Protein AF-X1Q656-F1 (afdb_monomer)

Structure (mmCIF, N/CA/C/O backbone):
data_AF-X1Q656-F1
#
_entry.id   AF-X1Q656-F1
#
loop_
_atom_site.group_PDB
_atom_site.id
_atom_site.type_symbol
_atom_site.label_atom_id
_atom_site.label_alt_id
_atom_site.label_comp_id
_atom_site.label_asym_id
_atom_site.label_entity_id
_atom_site.label_seq_id
_atom_site.pdbx_PDB_ins_code
_atom_site.Cartn_x
_atom_site.Cartn_y
_atom_site.Cartn_z
_atom_site.occupancy
_atom_site.B_iso_or_equiv
_atom_site.auth_seq_id
_atom_site.auth_comp_id
_atom_site.auth_asym_id
_atom_site.auth_atom_id
_atom_site.pdbx_PDB_model_num
ATOM 1 N N . MET A 1 1 ? -4.844 18.643 17.397 1.00 71.00 1 MET A N 1
ATOM 2 C CA . MET A 1 1 ? -3.777 17.632 17.189 1.00 71.00 1 MET A CA 1
ATOM 3 C C . MET A 1 1 ? -4.157 16.235 17.675 1.00 71.00 1 MET A C 1
ATOM 5 O O . MET A 1 1 ? -4.102 15.314 16.872 1.00 71.00 1 MET A O 1
ATOM 9 N N . ARG A 1 2 ? -4.582 16.051 18.936 1.00 88.75 2 ARG A N 1
ATOM 10 C CA . ARG A 1 2 ? -4.907 14.719 19.493 1.00 88.75 2 ARG A CA 1
ATOM 11 C C . ARG A 1 2 ? -5.975 13.947 18.698 1.00 88.75 2 ARG A C 1
ATOM 13 O O . ARG A 1 2 ? -5.783 12.768 18.423 1.00 88.75 2 ARG A O 1
ATOM 20 N N . GLU A 1 3 ? -7.037 14.629 18.269 1.00 89.19 3 GLU A N 1
ATOM 21 C CA . GLU A 1 3 ? -8.108 14.026 17.456 1.00 89.19 3 GLU A CA 1
ATOM 22 C C . GLU A 1 3 ? -7.632 13.603 16.060 1.00 89.19 3 GLU A C 1
ATOM 24 O O . GLU A 1 3 ? -7.910 12.493 15.621 1.00 89.19 3 GLU A O 1
ATOM 29 N N . ILE A 1 4 ? -6.823 14.434 15.394 1.00 88.81 4 ILE A N 1
ATOM 30 C CA . ILE A 1 4 ? -6.247 14.114 14.077 1.00 88.81 4 ILE A CA 1
ATOM 31 C C . ILE A 1 4 ? -5.390 12.845 14.171 1.00 88.81 4 ILE A C 1
ATOM 33 O O . ILE A 1 4 ? -5.532 11.935 13.358 1.00 88.81 4 ILE A O 1
ATOM 37 N N . PHE A 1 5 ? -4.549 12.736 15.203 1.00 91.88 5 PHE A N 1
ATOM 38 C CA . PHE A 1 5 ? -3.713 11.552 15.409 1.00 91.88 5 PHE A CA 1
ATOM 39 C C . PHE A 1 5 ? -4.543 10.286 15.665 1.00 91.88 5 PHE A C 1
ATOM 41 O O . PHE A 1 5 ? -4.185 9.200 15.210 1.00 91.88 5 PHE A O 1
ATOM 48 N N . LYS A 1 6 ? -5.676 10.417 16.363 1.00 90.88 6 LYS A N 1
ATOM 49 C CA . LYS A 1 6 ? -6.608 9.311 16.606 1.00 90.88 6 LYS A CA 1
ATOM 50 C C . LYS A 1 6 ? -7.229 8.808 15.300 1.00 90.88 6 LYS A C 1
ATOM 52 O O . LYS A 1 6 ? -7.210 7.602 15.063 1.00 90.88 6 LYS A O 1
ATOM 57 N N . ILE A 1 7 ? -7.681 9.722 14.438 1.00 88.00 7 ILE A N 1
ATOM 58 C CA . ILE A 1 7 ? -8.235 9.407 13.110 1.00 88.00 7 ILE A CA 1
ATOM 59 C C . ILE A 1 7 ? -7.176 8.727 12.231 1.00 88.00 7 ILE A C 1
ATOM 61 O O . ILE A 1 7 ? -7.441 7.680 11.639 1.00 88.00 7 ILE A O 1
ATOM 65 N N . ILE A 1 8 ? -5.952 9.269 12.196 1.00 89.81 8 ILE A N 1
ATOM 66 C CA . ILE A 1 8 ? -4.836 8.677 11.441 1.00 89.81 8 ILE A CA 1
ATOM 67 C C . ILE A 1 8 ? -4.546 7.264 11.942 1.00 89.81 8 ILE A C 1
ATOM 69 O O . ILE A 1 8 ? -4.454 6.338 11.144 1.00 89.81 8 ILE A O 1
ATOM 73 N N . LYS A 1 9 ? -4.445 7.068 13.261 1.00 89.31 9 LYS A N 1
ATOM 74 C CA . LYS A 1 9 ? -4.190 5.748 13.851 1.00 89.31 9 LYS A CA 1
ATOM 75 C C . LYS A 1 9 ? -5.304 4.749 13.522 1.00 89.31 9 LYS A C 1
ATOM 77 O O . LYS A 1 9 ? -5.037 3.565 13.322 1.00 89.31 9 LYS A O 1
ATOM 82 N N . GLU A 1 10 ? -6.547 5.211 13.460 1.00 90.75 10 GLU A N 1
ATOM 83 C CA . GLU A 1 10 ? -7.705 4.375 13.153 1.00 90.75 10 GLU A CA 1
ATOM 84 C C . GLU A 1 10 ? -7.727 3.909 11.690 1.00 90.75 10 GLU A C 1
ATOM 86 O O . GLU A 1 10 ? -7.996 2.727 11.427 1.00 90.75 10 GLU A O 1
ATOM 91 N N . HIS A 1 11 ? -7.368 4.801 10.763 1.00 93.00 11 HIS A N 1
ATOM 92 C CA . HIS A 1 11 ? -7.387 4.565 9.315 1.00 93.00 11 HIS A CA 1
ATOM 93 C C . HIS A 1 11 ? -6.000 4.348 8.692 1.00 93.00 11 HIS A C 1
ATOM 95 O O . HIS A 1 11 ? -5.876 4.337 7.469 1.00 93.00 11 HIS A O 1
ATOM 101 N N . PHE A 1 12 ? -4.971 4.107 9.508 1.00 93.75 12 PHE A N 1
ATOM 102 C CA . PHE A 1 12 ? -3.577 3.996 9.065 1.00 93.75 12 PHE A CA 1
ATOM 103 C C . PHE A 1 12 ? -3.378 2.982 7.933 1.00 93.75 12 PHE A C 1
ATOM 105 O O . PHE A 1 12 ? -2.672 3.265 6.978 1.00 93.75 12 PHE A O 1
ATOM 112 N N . ILE A 1 13 ? -4.042 1.823 8.008 1.00 92.62 13 ILE A N 1
ATOM 113 C CA . ILE A 1 13 ? -3.945 0.768 6.983 1.00 92.62 13 ILE A CA 1
ATOM 114 C C . ILE A 1 13 ? -4.457 1.265 5.627 1.00 92.62 13 ILE A C 1
ATOM 116 O O . ILE A 1 13 ? -3.833 1.003 4.604 1.00 92.62 13 ILE A O 1
ATOM 120 N N . LEU A 1 14 ? -5.578 1.994 5.626 1.00 95.06 14 LEU A N 1
ATOM 121 C CA . LEU A 1 14 ? -6.150 2.551 4.405 1.00 95.06 14 LEU A CA 1
ATOM 122 C C . LEU A 1 14 ? -5.221 3.625 3.835 1.00 95.06 14 LEU A C 1
ATOM 124 O O . LEU A 1 14 ? -4.922 3.589 2.649 1.00 95.06 14 LEU A O 1
ATOM 128 N N . LEU A 1 15 ? -4.719 4.517 4.695 1.00 94.94 15 LEU A N 1
ATOM 129 C CA . LEU A 1 15 ? -3.791 5.582 4.314 1.00 94.94 15 LEU A CA 1
ATOM 130 C C . LEU A 1 15 ? -2.488 5.019 3.720 1.00 94.94 15 LEU A C 1
ATOM 132 O O . LEU A 1 15 ? -2.046 5.460 2.659 1.00 94.94 15 LEU A O 1
ATOM 136 N N . LEU A 1 16 ? -1.906 4.008 4.369 1.00 95.19 16 LEU A N 1
ATOM 137 C CA . LEU A 1 16 ? -0.711 3.310 3.898 1.00 95.19 16 LEU A CA 1
ATOM 138 C C . LEU A 1 16 ? -0.968 2.613 2.557 1.00 95.19 16 LEU A C 1
ATOM 140 O O . LEU A 1 16 ? -0.176 2.765 1.633 1.00 95.19 16 LEU A O 1
ATOM 144 N N . GLY A 1 17 ? -2.089 1.896 2.434 1.00 95.19 17 GLY A N 1
ATOM 145 C CA . GLY A 1 17 ? -2.480 1.225 1.195 1.00 95.19 17 GLY A CA 1
ATOM 146 C C . GLY A 1 17 ? -2.647 2.197 0.031 1.00 95.19 17 GLY A C 1
ATOM 147 O O . GLY A 1 17 ? -2.100 1.961 -1.043 1.00 95.19 17 GLY A O 1
ATOM 148 N N . THR A 1 18 ? -3.324 3.329 0.256 1.00 94.62 18 THR A N 1
ATOM 149 C CA . THR A 1 18 ? -3.454 4.380 -0.761 1.00 94.62 18 THR A CA 1
ATOM 150 C C . THR A 1 18 ? -2.111 4.986 -1.141 1.00 94.62 18 THR A C 1
ATOM 152 O O . THR A 1 18 ? -1.897 5.231 -2.319 1.00 94.62 18 THR A O 1
ATOM 155 N N . GLY A 1 19 ? -1.201 5.180 -0.181 1.00 93.69 19 GLY A N 1
ATOM 156 C CA . GLY A 1 19 ? 0.132 5.720 -0.448 1.00 93.69 19 GLY A CA 1
ATOM 157 C C . GLY A 1 19 ? 1.009 4.771 -1.265 1.00 93.69 19 GLY A C 1
ATOM 158 O O . GLY A 1 19 ? 1.629 5.201 -2.229 1.00 93.69 19 GLY A O 1
ATOM 159 N N . LEU A 1 20 ? 1.033 3.478 -0.924 1.00 93.44 20 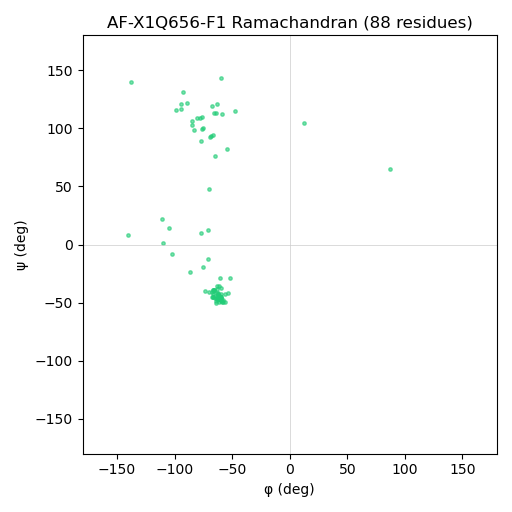LEU A N 1
ATOM 160 C CA . LEU A 1 20 ? 1.784 2.474 -1.690 1.00 93.44 20 LEU A CA 1
ATOM 161 C C . LEU A 1 20 ? 1.202 2.279 -3.090 1.00 93.44 20 LEU A C 1
ATOM 163 O O . LEU A 1 20 ? 1.955 2.168 -4.053 1.00 93.44 20 LEU A O 1
ATOM 167 N N . PHE A 1 21 ? -0.127 2.288 -3.208 1.00 92.75 21 PHE A N 1
ATOM 168 C CA . PHE A 1 21 ? -0.801 2.186 -4.495 1.00 92.75 21 PHE A CA 1
ATOM 169 C C . PHE A 1 21 ? -0.491 3.384 -5.397 1.00 92.75 21 PHE A C 1
ATOM 171 O O . PHE A 1 21 ? -0.094 3.189 -6.541 1.00 92.75 21 PHE A O 1
ATOM 178 N N . THR A 1 22 ? -0.635 4.619 -4.904 1.00 91.44 22 THR A N 1
ATOM 179 C CA . THR A 1 22 ? -0.330 5.809 -5.713 1.00 91.44 22 THR A CA 1
ATOM 180 C C . THR A 1 22 ? 1.153 5.898 -6.031 1.00 91.44 22 THR A C 1
ATOM 182 O O . THR A 1 22 ? 1.501 6.226 -7.160 1.00 91.44 22 THR A O 1
ATOM 185 N N . TYR A 1 23 ? 2.027 5.556 -5.084 1.00 88.62 23 TYR A N 1
ATOM 186 C CA . TYR A 1 23 ? 3.462 5.512 -5.332 1.00 88.62 23 TYR A CA 1
ATOM 187 C C . TYR A 1 23 ? 3.809 4.493 -6.418 1.00 88.62 23 TYR A C 1
ATOM 189 O O . TYR A 1 23 ? 4.457 4.868 -7.385 1.00 88.62 23 TYR A O 1
ATOM 197 N N . GLY A 1 24 ? 3.311 3.256 -6.327 1.00 86.56 24 GLY A N 1
ATOM 198 C CA . GLY A 1 24 ? 3.502 2.248 -7.373 1.00 86.56 24 GLY A CA 1
ATOM 199 C C . GLY A 1 24 ? 2.927 2.687 -8.724 1.00 86.56 24 GLY A C 1
ATOM 200 O O . GLY A 1 24 ? 3.555 2.464 -9.748 1.00 86.56 24 GLY A O 1
ATOM 201 N N . LEU A 1 25 ? 1.782 3.383 -8.734 1.00 86.00 25 LEU A N 1
ATOM 202 C CA . LEU A 1 25 ? 1.144 3.889 -9.956 1.00 86.00 25 LEU A CA 1
ATOM 203 C C . LEU A 1 25 ? 1.957 4.997 -10.643 1.00 86.00 25 LEU A C 1
ATOM 205 O O . LEU A 1 25 ? 2.032 5.019 -11.866 1.00 86.00 25 LEU A O 1
ATOM 209 N N . PHE A 1 26 ? 2.545 5.921 -9.879 1.00 83.19 26 PHE A N 1
ATOM 210 C CA . PHE A 1 26 ? 3.358 7.018 -10.426 1.00 83.19 26 PHE A CA 1
ATOM 211 C C . PHE A 1 26 ? 4.829 6.638 -10.637 1.00 83.19 26 PHE A C 1
ATOM 213 O O . PHE A 1 26 ? 5.506 7.266 -11.449 1.00 83.19 26 PHE A O 1
ATOM 220 N N . SER A 1 27 ? 5.319 5.630 -9.915 1.00 74.88 27 SER A N 1
ATOM 221 C CA . SER A 1 27 ? 6.633 5.018 -10.126 1.00 74.88 27 SER A CA 1
ATOM 222 C C . SER A 1 27 ? 6.648 4.111 -11.354 1.00 74.88 27 SER A C 1
ATOM 224 O O . SER A 1 27 ? 7.721 3.906 -11.906 1.00 74.88 27 SER A O 1
ATOM 226 N N . PHE A 1 28 ? 5.466 3.671 -11.815 1.00 66.94 28 PHE A N 1
ATOM 227 C CA . PHE A 1 28 ? 5.240 2.835 -12.993 1.00 66.94 28 PHE A CA 1
ATOM 228 C C . PHE A 1 28 ? 5.859 3.447 -14.258 1.00 66.94 28 PHE A C 1
ATOM 230 O O . PHE A 1 28 ? 5.204 4.116 -15.063 1.00 66.94 28 PHE A O 1
ATOM 237 N N . LYS A 1 29 ? 7.157 3.227 -14.430 1.00 64.19 29 LYS A N 1
ATOM 238 C CA . LYS A 1 29 ? 7.902 3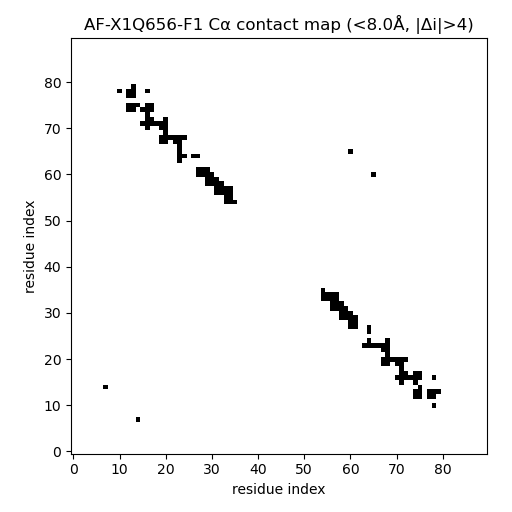.584 -15.626 1.00 64.19 29 LYS A CA 1
ATOM 239 C C . LYS A 1 29 ? 7.925 2.356 -16.511 1.00 64.19 29 LYS A C 1
ATOM 241 O O . LYS A 1 29 ? 8.404 1.300 -16.118 1.00 64.19 29 LYS A O 1
ATOM 246 N N . SER A 1 30 ? 7.400 2.497 -17.721 1.00 58.34 30 SER A N 1
ATOM 247 C CA . SER A 1 30 ? 7.751 1.563 -18.777 1.00 58.34 30 SER A CA 1
ATOM 248 C C . SER A 1 30 ? 9.093 1.998 -19.339 1.00 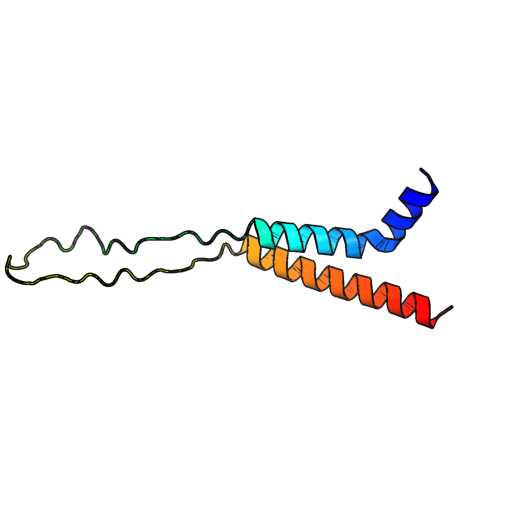58.34 30 SER A C 1
ATOM 250 O O . SER A 1 30 ? 9.167 3.027 -20.019 1.00 58.34 30 SER A O 1
ATOM 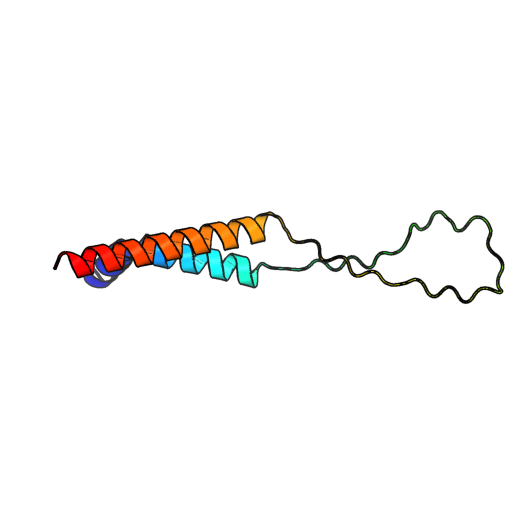252 N N . ASP A 1 31 ? 10.143 1.238 -19.062 1.00 57.16 31 ASP A N 1
ATOM 253 C CA . ASP A 1 31 ? 11.379 1.415 -19.807 1.00 57.16 31 ASP A CA 1
ATOM 254 C C . ASP A 1 31 ? 11.126 0.967 -21.247 1.00 57.16 31 ASP A C 1
ATOM 256 O O . ASP A 1 31 ? 10.733 -0.170 -21.520 1.00 57.16 31 ASP A O 1
ATOM 260 N N . TYR A 1 32 ? 11.298 1.904 -22.176 1.00 53.00 32 TYR A N 1
ATOM 261 C CA . TYR A 1 32 ? 11.236 1.628 -23.600 1.00 53.00 32 TYR A CA 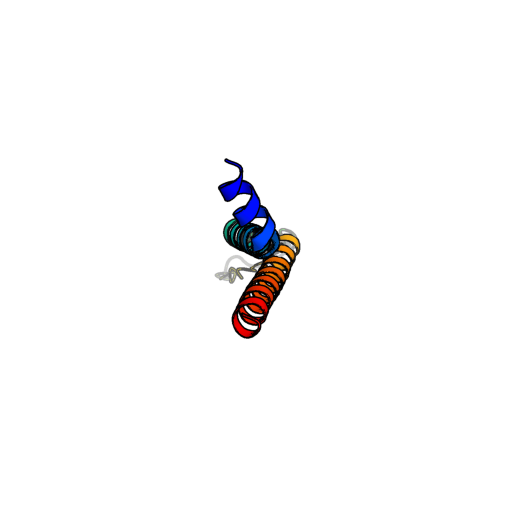1
ATOM 262 C C . TYR A 1 32 ? 12.611 1.148 -24.034 1.00 53.00 32 TYR A C 1
ATOM 264 O O . TYR A 1 32 ? 13.530 1.945 -24.215 1.00 53.00 32 TYR A O 1
ATOM 272 N N . TYR A 1 33 ? 12.754 -0.157 -24.225 1.00 50.56 33 TYR A N 1
ATOM 273 C CA . TYR A 1 33 ? 13.871 -0.665 -25.001 1.00 50.56 33 TYR A CA 1
ATOM 274 C C . TYR A 1 33 ? 13.464 -0.621 -26.470 1.00 50.56 33 TYR A C 1
ATOM 276 O O . TYR A 1 33 ? 12.650 -1.430 -26.922 1.00 50.56 33 TYR A O 1
ATOM 284 N N . GLU A 1 34 ? 14.021 0.331 -27.225 1.00 47.47 34 GLU A N 1
ATOM 285 C CA . GLU A 1 34 ? 14.124 0.143 -28.668 1.00 47.47 34 GLU A CA 1
ATOM 286 C C . GLU A 1 34 ? 14.940 -1.130 -28.867 1.00 47.47 34 GLU A C 1
ATOM 288 O O . GLU A 1 34 ? 16.115 -1.197 -28.500 1.00 47.47 34 GLU A O 1
ATOM 293 N N . GLY A 1 35 ? 14.290 -2.173 -29.381 1.00 50.06 35 GLY A N 1
ATOM 294 C CA . GLY A 1 35 ? 14.956 -3.398 -29.787 1.00 50.06 35 GLY A CA 1
ATOM 295 C C . GLY A 1 35 ? 15.881 -3.107 -30.961 1.00 50.06 35 GLY A C 1
ATOM 296 O O . GLY A 1 35 ? 15.554 -3.434 -32.099 1.00 50.06 35 GLY A O 1
ATOM 297 N N . VAL A 1 36 ? 17.033 -2.486 -30.704 1.00 50.88 36 VAL A N 1
ATOM 298 C CA . VAL A 1 36 ? 18.146 -2.465 -31.645 1.00 50.88 36 VAL A CA 1
ATOM 299 C C . VAL A 1 36 ? 18.646 -3.898 -31.689 1.00 50.88 36 VAL A C 1
ATOM 301 O O . VAL A 1 36 ? 19.400 -4.357 -30.831 1.00 50.88 36 VAL A O 1
ATOM 304 N N . ILE A 1 37 ? 18.122 -4.634 -32.664 1.00 48.91 37 ILE A N 1
ATOM 305 C CA . ILE A 1 37 ? 18.578 -5.962 -33.042 1.00 48.91 37 ILE A CA 1
ATOM 306 C C . ILE A 1 37 ? 20.103 -5.897 -33.151 1.00 48.91 37 ILE A C 1
ATOM 308 O O . ILE A 1 37 ? 20.634 -5.158 -33.975 1.00 48.91 37 ILE A O 1
ATOM 312 N N . PHE A 1 38 ? 20.765 -6.633 -32.255 1.00 46.00 38 PHE A N 1
ATOM 313 C CA . PHE A 1 38 ? 22.148 -7.096 -32.310 1.00 46.00 38 PHE A CA 1
ATOM 314 C C . PHE A 1 38 ? 23.009 -6.446 -33.401 1.00 46.00 38 PHE A C 1
ATOM 316 O O . PHE A 1 38 ? 22.983 -6.838 -34.569 1.00 46.00 38 PHE A O 1
ATOM 323 N N .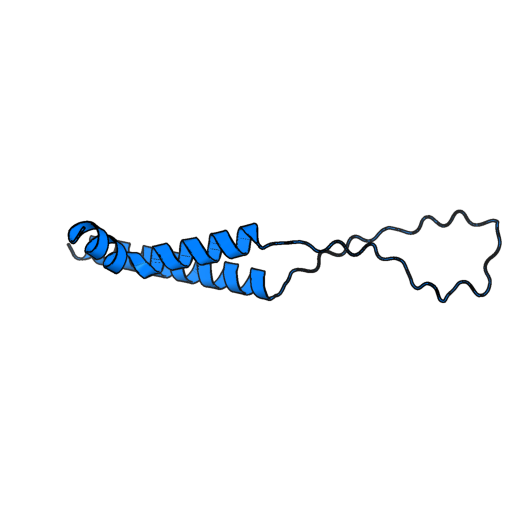 HIS A 1 39 ? 23.877 -5.527 -32.984 1.00 43.88 39 HIS A N 1
ATOM 324 C CA . HIS A 1 39 ? 24.980 -4.999 -33.785 1.00 43.88 39 HIS A CA 1
ATOM 325 C C . HIS A 1 39 ? 26.088 -6.061 -33.996 1.00 43.88 39 HIS A C 1
ATOM 327 O O . HIS A 1 39 ? 27.262 -5.803 -33.757 1.00 43.88 39 HIS A O 1
ATOM 333 N N . SER A 1 40 ? 25.724 -7.290 -34.384 1.00 45.50 40 SER A N 1
ATOM 334 C CA . SER A 1 40 ? 26.669 -8.382 -34.668 1.00 45.50 40 SER A CA 1
ATOM 335 C C . SER A 1 40 ? 26.299 -9.249 -35.879 1.00 45.50 40 SER A C 1
ATOM 337 O O . SER A 1 40 ? 26.955 -10.256 -36.116 1.00 45.50 40 SER A O 1
ATOM 339 N N . LEU A 1 41 ? 25.284 -8.874 -36.667 1.00 43.88 41 LEU A N 1
ATOM 340 C CA . LEU A 1 41 ? 24.918 -9.551 -37.926 1.00 43.88 41 LEU A CA 1
ATOM 341 C C . LEU A 1 41 ? 25.199 -8.690 -39.172 1.00 43.88 41 LEU A C 1
ATOM 343 O O . LEU A 1 41 ? 24.649 -8.933 -40.240 1.00 43.88 41 LEU A O 1
ATOM 347 N N . TYR A 1 42 ? 26.100 -7.706 -39.060 1.00 43.69 42 TYR A N 1
ATOM 348 C CA . TYR A 1 42 ? 26.645 -6.982 -40.219 1.00 43.69 42 TYR A CA 1
ATOM 349 C C . TYR A 1 42 ? 27.703 -7.782 -40.992 1.00 43.69 42 TYR A C 1
ATOM 351 O O . TYR A 1 42 ? 28.323 -7.258 -41.917 1.00 43.69 42 TYR A O 1
ATOM 359 N N . GLU A 1 43 ? 27.875 -9.070 -40.695 1.00 46.62 43 GLU A N 1
ATOM 360 C CA . GLU A 1 43 ? 28.392 -9.975 -41.708 1.00 46.62 43 GLU A CA 1
ATOM 361 C C . GLU A 1 43 ? 27.276 -10.274 -42.715 1.00 46.62 43 GLU A C 1
ATOM 363 O O . GLU A 1 43 ? 26.439 -11.154 -42.528 1.00 46.62 43 GLU A O 1
ATOM 368 N N . LYS A 1 44 ? 27.368 -9.567 -43.850 1.00 49.16 44 LYS A N 1
ATOM 369 C CA . LYS A 1 44 ? 27.040 -10.101 -45.180 1.00 49.16 44 LYS A CA 1
ATOM 370 C C . LYS A 1 44 ? 25.576 -10.008 -45.624 1.00 49.16 44 LYS A C 1
ATOM 372 O O . LYS A 1 44 ? 24.990 -11.033 -45.938 1.00 49.16 44 LYS A O 1
ATOM 377 N N . TYR A 1 45 ? 25.018 -8.805 -45.813 1.00 48.16 45 TYR A N 1
ATOM 378 C CA . TYR A 1 45 ? 23.815 -8.666 -46.653 1.00 48.16 45 TYR A CA 1
ATOM 379 C C . TYR A 1 45 ? 23.816 -7.458 -47.602 1.00 48.16 45 TYR A C 1
ATOM 381 O O . TYR A 1 45 ? 24.292 -6.370 -47.296 1.00 48.16 45 TYR A O 1
ATOM 389 N N . SER A 1 46 ? 23.312 -7.758 -48.801 1.00 48.53 46 SER A N 1
ATOM 390 C CA . SER A 1 46 ? 23.311 -7.005 -50.057 1.00 48.53 46 SER A CA 1
ATOM 391 C C . SER A 1 46 ? 22.612 -5.635 -49.964 1.00 48.53 46 SER A C 1
ATOM 393 O O . SER A 1 46 ? 21.560 -5.545 -49.334 1.00 48.53 46 SER A O 1
ATOM 395 N N . PRO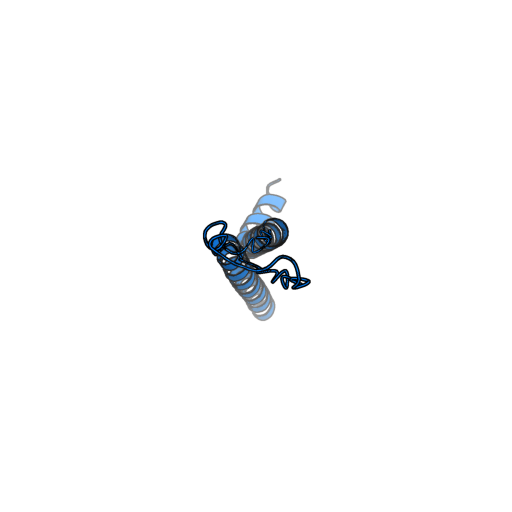 A 1 47 ? 23.103 -4.580 -50.649 1.00 51.53 47 PRO A N 1
ATOM 396 C CA . PRO A 1 47 ? 22.578 -3.209 -50.551 1.00 51.53 47 PRO A CA 1
ATOM 397 C C . PRO A 1 47 ? 21.186 -2.983 -51.186 1.00 51.53 47 PRO A C 1
ATOM 399 O O . PRO A 1 47 ? 20.783 -1.838 -51.366 1.00 51.53 47 PRO A O 1
ATOM 402 N N . SER A 1 48 ? 20.435 -4.037 -51.539 1.00 52.72 48 SER A N 1
ATOM 403 C CA . SER A 1 48 ? 19.152 -3.935 -52.258 1.00 52.72 48 SER A CA 1
ATOM 404 C C . SER A 1 48 ? 17.903 -4.283 -51.441 1.00 52.72 48 SER A C 1
ATOM 406 O O . SER A 1 48 ? 16.806 -4.264 -51.994 1.00 52.72 48 SER A O 1
ATOM 408 N N . SER A 1 49 ? 18.021 -4.626 -50.157 1.00 49.47 49 SER A N 1
ATOM 409 C CA . SER A 1 49 ? 16.852 -4.890 -49.310 1.00 49.47 49 SER A CA 1
ATOM 410 C C . SER A 1 49 ? 16.521 -3.667 -48.462 1.00 49.47 49 SER A C 1
ATOM 412 O O . SER A 1 49 ? 17.303 -3.282 -47.595 1.00 49.47 49 SER A O 1
ATOM 414 N N . THR A 1 50 ? 15.350 -3.071 -48.677 1.00 48.38 50 THR A N 1
ATOM 415 C CA . THR A 1 50 ? 14.759 -2.107 -47.744 1.00 48.38 50 THR A CA 1
ATOM 416 C C . THR A 1 50 ? 14.410 -2.862 -46.462 1.00 48.38 50 THR A C 1
ATOM 418 O O . THR A 1 50 ? 13.380 -3.527 -46.385 1.00 48.38 50 THR A O 1
ATOM 421 N N . ILE A 1 51 ? 15.307 -2.847 -45.476 1.00 52.06 51 ILE A N 1
ATOM 422 C CA . ILE A 1 51 ? 15.068 -3.503 -44.189 1.00 52.06 51 ILE A CA 1
ATOM 423 C C . ILE A 1 51 ? 14.101 -2.617 -43.400 1.00 52.06 51 ILE A C 1
ATOM 425 O O . ILE A 1 51 ? 14.499 -1.624 -42.795 1.00 52.06 51 ILE A O 1
ATOM 429 N N . THR A 1 52 ? 12.817 -2.961 -43.405 1.00 47.19 52 THR A N 1
ATOM 430 C CA . THR A 1 52 ? 11.874 -2.474 -42.398 1.00 47.19 52 THR A CA 1
ATOM 431 C C . THR A 1 52 ? 12.109 -3.276 -41.123 1.00 47.19 52 THR A C 1
ATOM 433 O O . THR A 1 52 ? 11.523 -4.336 -40.930 1.00 47.19 52 THR A O 1
ATOM 436 N N . CYS A 1 53 ? 13.009 -2.807 -40.256 1.00 53.84 53 CYS A N 1
ATOM 437 C CA . CYS A 1 53 ? 13.141 -3.359 -38.909 1.00 53.84 53 CYS A CA 1
ATOM 438 C C . CYS A 1 53 ? 11.831 -3.076 -38.155 1.00 53.84 53 CYS A C 1
ATOM 440 O O . CYS A 1 53 ? 11.542 -1.900 -37.913 1.00 53.84 53 CYS A O 1
ATOM 442 N N . PRO A 1 54 ? 11.010 -4.080 -37.786 1.00 48.75 54 PRO A N 1
ATOM 443 C CA . PRO A 1 54 ? 9.886 -3.817 -36.905 1.00 48.75 54 PRO A CA 1
ATOM 444 C C . PRO A 1 54 ? 10.460 -3.393 -35.553 1.00 48.75 54 PRO A C 1
ATOM 446 O O . PRO A 1 54 ? 11.113 -4.182 -34.870 1.00 48.75 54 PRO A O 1
ATOM 449 N N . ILE A 1 55 ? 10.244 -2.132 -35.180 1.00 55.38 55 ILE A N 1
ATOM 450 C CA . ILE A 1 55 ? 10.537 -1.653 -33.831 1.00 55.38 55 ILE A CA 1
ATOM 451 C C . ILE A 1 55 ? 9.505 -2.324 -32.924 1.00 55.38 55 ILE A C 1
ATOM 453 O O . ILE A 1 55 ? 8.373 -1.866 -32.792 1.00 55.38 55 ILE A O 1
ATOM 457 N N . ALA A 1 56 ? 9.865 -3.476 -32.365 1.00 52.88 56 ALA A N 1
ATOM 458 C CA . ALA A 1 56 ? 9.062 -4.128 -31.348 1.00 52.88 56 ALA A CA 1
ATOM 459 C C . ALA A 1 56 ? 9.280 -3.379 -30.030 1.00 52.88 56 ALA A C 1
ATOM 461 O O . ALA A 1 56 ? 10.364 -3.423 -29.448 1.00 52.88 56 ALA A O 1
ATOM 462 N N . THR A 1 57 ? 8.256 -2.656 -29.582 1.00 52.78 57 THR A N 1
ATOM 463 C CA . THR A 1 57 ? 8.248 -2.008 -28.271 1.00 52.78 57 THR A CA 1
ATOM 464 C C . THR A 1 57 ? 7.958 -3.058 -27.206 1.00 52.78 57 THR A C 1
ATOM 466 O O . THR A 1 57 ? 6.838 -3.560 -27.112 1.00 52.78 57 THR A O 1
ATOM 469 N N . TYR A 1 58 ? 8.961 -3.402 -26.402 1.00 53.38 58 TYR A N 1
ATOM 470 C CA . TYR A 1 58 ? 8.772 -4.274 -25.247 1.00 53.38 58 TYR A CA 1
ATOM 471 C C . TYR A 1 58 ? 8.559 -3.424 -24.000 1.00 53.38 58 TYR A C 1
ATOM 473 O O . TYR A 1 58 ? 9.448 -2.685 -23.589 1.00 53.38 58 TYR A O 1
ATOM 481 N N . TYR A 1 59 ? 7.378 -3.551 -23.398 1.00 55.75 59 TYR A N 1
ATOM 482 C CA . TYR A 1 59 ? 7.081 -2.969 -22.096 1.00 55.75 59 TYR A CA 1
ATOM 483 C C . TYR A 1 59 ? 7.604 -3.917 -21.017 1.00 55.75 59 TYR A C 1
ATOM 485 O O . TYR A 1 59 ? 6.961 -4.919 -20.699 1.00 55.75 59 TYR A O 1
ATOM 493 N N . TYR A 1 60 ? 8.786 -3.622 -20.479 1.00 58.38 60 TYR A N 1
ATOM 494 C CA . TYR A 1 60 ? 9.266 -4.275 -19.266 1.00 58.38 60 TYR A CA 1
ATOM 495 C C . TYR A 1 60 ? 8.782 -3.475 -18.061 1.00 58.38 60 TYR A C 1
ATOM 497 O O . TYR A 1 60 ? 9.031 -2.278 -17.951 1.00 58.38 60 TYR A O 1
ATOM 505 N N . TYR A 1 61 ? 8.043 -4.148 -17.184 1.00 62.28 61 TYR A N 1
ATOM 506 C CA . TYR A 1 61 ? 7.577 -3.578 -15.927 1.00 62.28 61 TYR A CA 1
ATOM 507 C C . TYR A 1 61 ? 8.584 -3.913 -14.832 1.00 62.28 61 TYR A C 1
ATOM 509 O O . TYR A 1 61 ? 8.953 -5.082 -14.682 1.00 62.28 61 TYR A O 1
ATOM 517 N N . ASP A 1 62 ? 8.992 -2.919 -14.043 1.00 69.31 62 ASP A N 1
ATOM 518 C CA . ASP A 1 62 ? 9.745 -3.198 -12.825 1.00 69.31 62 ASP A CA 1
ATOM 519 C C . ASP A 1 62 ? 8.851 -4.014 -11.878 1.00 69.31 62 ASP A C 1
ATOM 521 O O . ASP A 1 62 ? 7.754 -3.605 -11.480 1.00 69.31 62 ASP A O 1
ATOM 525 N N . SER A 1 63 ? 9.325 -5.209 -11.525 1.00 77.12 63 SER A N 1
ATOM 526 C CA . SER A 1 63 ? 8.668 -6.096 -10.563 1.00 77.12 63 SER A CA 1
ATOM 527 C C . SER A 1 63 ? 8.334 -5.393 -9.242 1.00 77.12 63 SER A C 1
ATOM 529 O O . SER A 1 63 ? 7.332 -5.726 -8.607 1.00 77.12 63 SER A O 1
ATOM 531 N N . THR A 1 64 ? 9.118 -4.386 -8.856 1.00 80.94 64 THR A N 1
ATOM 532 C CA . THR A 1 64 ? 8.931 -3.602 -7.634 1.00 80.94 64 THR A CA 1
ATOM 533 C C . THR A 1 64 ? 7.647 -2.775 -7.683 1.00 80.94 64 THR A C 1
ATOM 535 O O . THR A 1 64 ? 6.865 -2.808 -6.730 1.00 80.94 64 THR A O 1
ATOM 538 N N . ASP A 1 65 ? 7.369 -2.102 -8.802 1.00 81.50 65 ASP A N 1
ATOM 539 C CA . ASP A 1 65 ? 6.160 -1.286 -8.972 1.00 81.50 65 ASP A CA 1
ATOM 540 C C . ASP A 1 65 ? 4.894 -2.154 -8.958 1.00 81.50 65 ASP A C 1
ATOM 542 O O . ASP A 1 65 ? 3.896 -1.812 -8.317 1.00 81.50 65 ASP A O 1
ATOM 546 N N . LEU A 1 66 ? 4.952 -3.329 -9.596 1.00 82.94 66 LEU A N 1
ATOM 547 C CA . LEU A 1 66 ? 3.864 -4.314 -9.583 1.00 82.94 66 LEU A CA 1
ATOM 548 C C . LEU A 1 66 ? 3.581 -4.846 -8.172 1.00 82.94 66 LEU A C 1
ATOM 550 O O . LEU A 1 66 ? 2.416 -4.985 -7.778 1.00 82.94 66 LEU A O 1
ATOM 554 N N . ILE A 1 67 ? 4.631 -5.123 -7.393 1.00 88.44 67 ILE A N 1
ATOM 555 C CA . ILE A 1 67 ? 4.501 -5.537 -5.990 1.00 88.44 67 ILE A CA 1
ATOM 556 C C . ILE A 1 67 ? 3.851 -4.417 -5.172 1.00 88.44 67 ILE A C 1
ATOM 558 O O . ILE A 1 67 ? 2.902 -4.678 -4.429 1.00 88.44 67 ILE A O 1
ATOM 562 N N . LEU A 1 68 ? 4.306 -3.174 -5.331 1.00 88.75 68 LEU A N 1
ATOM 563 C CA . LEU A 1 68 ? 3.778 -2.013 -4.609 1.00 88.75 68 LEU A CA 1
ATOM 564 C C . LEU A 1 68 ? 2.301 -1.753 -4.920 1.00 88.75 68 LEU A C 1
ATOM 566 O O . LEU A 1 68 ? 1.506 -1.560 -3.995 1.00 88.75 68 LEU A O 1
ATOM 570 N N . LEU A 1 69 ? 1.913 -1.831 -6.196 1.00 90.75 69 LEU A N 1
ATOM 571 C CA . LEU A 1 69 ? 0.517 -1.746 -6.627 1.00 90.75 69 LEU A CA 1
ATOM 572 C C . LEU A 1 69 ? -0.334 -2.839 -5.973 1.00 90.75 69 LEU A C 1
ATOM 574 O O . LEU A 1 69 ? -1.377 -2.551 -5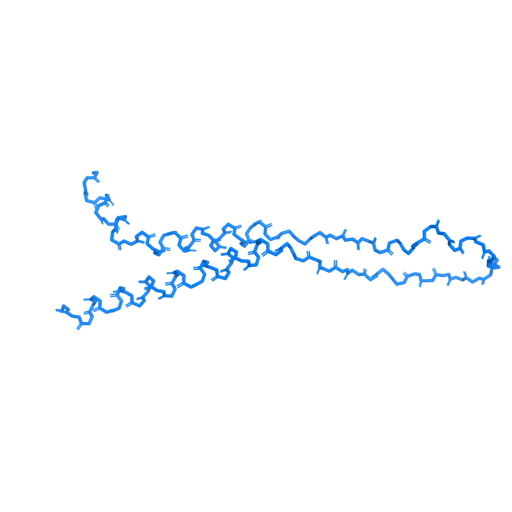.381 1.00 90.75 69 LEU A O 1
ATOM 578 N N . THR A 1 70 ? 0.134 -4.086 -6.028 1.00 92.88 70 THR A N 1
ATOM 579 C CA . THR A 1 70 ? -0.594 -5.247 -5.496 1.00 92.88 70 THR A CA 1
ATOM 580 C C . THR A 1 70 ? -0.775 -5.149 -3.981 1.00 92.88 70 THR A C 1
ATOM 582 O O . THR A 1 70 ? -1.888 -5.291 -3.468 1.00 92.88 70 THR A O 1
ATOM 585 N N . VAL A 1 71 ? 0.302 -4.848 -3.253 1.00 94.50 71 VAL A N 1
ATOM 586 C CA . VAL A 1 71 ? 0.269 -4.663 -1.795 1.00 94.50 71 VAL A CA 1
ATOM 587 C C . VAL A 1 71 ? -0.637 -3.487 -1.422 1.00 94.50 71 VAL A C 1
ATOM 589 O O . VAL A 1 71 ? -1.439 -3.605 -0.492 1.00 94.50 71 VAL A O 1
ATOM 592 N N . GLY A 1 72 ? -0.573 -2.383 -2.171 1.00 95.12 72 GLY A N 1
ATOM 593 C CA . GLY A 1 72 ? -1.443 -1.224 -1.986 1.00 95.12 72 GLY A CA 1
ATOM 594 C C . GLY A 1 72 ? -2.929 -1.583 -2.075 1.00 95.12 72 GLY A C 1
ATOM 595 O O . GLY A 1 72 ? -3.691 -1.276 -1.154 1.00 95.12 72 GLY A O 1
ATOM 596 N N . VAL A 1 73 ? -3.337 -2.313 -3.120 1.00 96.00 73 VAL A N 1
ATOM 597 C CA . VAL A 1 73 ? -4.732 -2.761 -3.304 1.00 96.00 73 VAL A CA 1
ATOM 598 C C . VAL A 1 73 ? -5.195 -3.665 -2.160 1.00 96.00 73 VAL A C 1
ATOM 600 O O . VAL A 1 73 ? -6.295 -3.473 -1.633 1.00 96.00 73 VAL A O 1
ATOM 603 N N . ILE A 1 74 ? -4.361 -4.617 -1.729 1.00 97.06 74 ILE A N 1
ATOM 604 C CA . ILE A 1 74 ? -4.690 -5.520 -0.615 1.00 97.06 74 ILE A CA 1
ATOM 605 C C . ILE A 1 74 ? -4.947 -4.720 0.668 1.00 97.06 74 ILE A C 1
ATOM 607 O O . ILE A 1 74 ? -5.947 -4.944 1.356 1.00 97.06 74 ILE A O 1
ATOM 611 N N . LEU A 1 75 ? -4.081 -3.755 0.982 1.00 96.19 75 LEU A N 1
ATOM 612 C CA . LEU A 1 75 ? -4.233 -2.913 2.169 1.00 96.19 75 LEU A CA 1
ATOM 613 C C . LEU A 1 75 ? -5.480 -2.025 2.092 1.00 96.19 75 LEU A C 1
ATOM 615 O O . LEU A 1 75 ? -6.186 -1.891 3.096 1.00 96.19 75 LEU A O 1
ATOM 619 N N . ILE A 1 76 ? -5.801 -1.477 0.915 1.00 96.69 76 ILE A N 1
ATOM 620 C CA . ILE A 1 76 ? -7.043 -0.721 0.697 1.00 96.69 76 ILE A CA 1
ATOM 621 C C . ILE A 1 76 ? -8.259 -1.612 0.976 1.00 96.69 76 ILE A C 1
ATOM 623 O O . ILE A 1 76 ? -9.134 -1.227 1.756 1.00 96.69 76 ILE A O 1
ATOM 627 N N . ALA A 1 77 ? -8.295 -2.823 0.414 1.00 96.62 77 ALA A N 1
ATOM 628 C CA . ALA A 1 77 ? -9.390 -3.767 0.624 1.00 96.62 77 ALA A CA 1
ATOM 629 C C . ALA A 1 77 ? -9.560 -4.124 2.112 1.00 96.62 77 ALA A C 1
ATOM 631 O O . ALA A 1 77 ? -10.670 -4.048 2.648 1.00 96.62 77 ALA A O 1
ATOM 632 N N . ILE A 1 78 ? -8.465 -4.436 2.814 1.00 95.31 78 ILE A N 1
ATOM 633 C CA . ILE A 1 78 ? -8.482 -4.718 4.259 1.00 95.31 78 ILE A CA 1
ATOM 634 C C . ILE A 1 78 ? -8.985 -3.501 5.048 1.00 95.31 78 ILE A C 1
ATOM 636 O O . ILE A 1 78 ? -9.819 -3.649 5.948 1.00 95.31 78 ILE A O 1
ATOM 640 N N . GLY A 1 79 ? -8.508 -2.300 4.712 1.00 93.81 79 GLY A N 1
ATOM 641 C CA . GLY A 1 79 ? -8.932 -1.046 5.332 1.00 93.81 79 GLY A CA 1
ATOM 642 C C . GLY A 1 79 ? -10.438 -0.812 5.194 1.00 93.81 79 GLY A C 1
ATOM 643 O O . GLY A 1 79 ? -11.114 -0.549 6.192 1.00 93.81 79 GLY A O 1
ATOM 644 N N . LEU A 1 80 ? -10.981 -0.993 3.987 1.00 94.44 80 LEU A N 1
ATOM 645 C CA . LEU A 1 80 ? -12.413 -0.856 3.708 1.00 94.44 80 LEU A CA 1
ATOM 646 C C . LEU A 1 80 ? -13.250 -1.914 4.442 1.00 94.44 80 LEU A C 1
ATOM 648 O O . LEU A 1 80 ? -14.257 -1.573 5.068 1.00 94.44 80 LEU A O 1
ATOM 652 N N . ILE A 1 81 ? -12.815 -3.180 4.445 1.00 94.88 81 ILE A N 1
ATOM 653 C CA . ILE A 1 81 ? -13.490 -4.261 5.183 1.00 94.88 81 ILE A CA 1
ATOM 654 C C . ILE A 1 81 ? -13.528 -3.947 6.682 1.00 94.88 81 ILE A C 1
ATOM 656 O O . ILE A 1 81 ? -14.558 -4.145 7.330 1.00 94.88 81 ILE A O 1
ATOM 660 N N . LYS A 1 82 ? -12.427 -3.441 7.247 1.00 91.69 82 LYS A N 1
ATOM 661 C CA . LYS A 1 82 ? -12.349 -3.071 8.666 1.00 91.69 82 LYS A CA 1
ATOM 662 C C . LYS A 1 82 ? -13.329 -1.947 9.011 1.00 91.69 82 LYS A C 1
ATOM 664 O O . LYS A 1 82 ? -13.995 -2.042 10.041 1.00 91.69 82 LYS A O 1
ATOM 669 N N . ILE A 1 83 ? -13.438 -0.921 8.164 1.00 91.06 83 ILE A N 1
ATOM 670 C CA . ILE A 1 83 ? -14.395 0.185 8.345 1.00 91.06 83 ILE A CA 1
ATOM 671 C C . ILE A 1 83 ? -15.831 -0.342 8.288 1.00 91.06 83 ILE A C 1
ATOM 673 O O . ILE A 1 83 ? -16.620 -0.060 9.190 1.00 91.06 83 ILE A O 1
ATOM 677 N N . ARG A 1 84 ? -16.149 -1.174 7.288 1.00 90.81 84 ARG A N 1
ATOM 678 C CA . ARG A 1 84 ? -17.476 -1.787 7.144 1.00 90.81 84 ARG A CA 1
ATOM 679 C C . ARG A 1 84 ? -17.857 -2.625 8.367 1.00 90.81 84 ARG A C 1
ATOM 681 O O . ARG A 1 84 ? -18.896 -2.379 8.962 1.00 90.81 84 ARG A O 1
ATOM 688 N N . LYS A 1 85 ? -16.969 -3.515 8.828 1.00 90.62 85 LYS A N 1
ATOM 689 C CA . LYS A 1 85 ? -17.198 -4.330 10.038 1.00 90.62 85 LYS A CA 1
ATOM 690 C C . LYS A 1 85 ? -17.393 -3.501 11.309 1.00 90.62 85 LYS A C 1
ATOM 692 O O . LYS A 1 85 ? -18.032 -3.978 12.240 1.00 90.62 85 LYS A O 1
ATOM 697 N N . LYS A 1 86 ? -16.796 -2.309 11.396 1.00 88.06 86 LYS A N 1
ATOM 698 C CA . LYS A 1 86 ? -17.001 -1.389 12.524 1.00 88.06 86 LYS A CA 1
ATOM 699 C C . LYS A 1 86 ? -18.374 -0.726 12.458 1.00 88.06 86 LYS A C 1
ATOM 701 O O . LYS A 1 86 ? -19.016 -0.593 13.490 1.00 88.06 86 LYS A O 1
ATOM 706 N N . LYS A 1 87 ? -18.813 -0.351 11.254 1.00 86.19 87 LYS A N 1
ATOM 707 C CA . LYS A 1 87 ? -20.144 0.211 11.009 1.00 86.19 87 LYS A CA 1
ATOM 708 C C . LYS A 1 87 ? -21.255 -0.803 11.286 1.00 86.19 87 LYS A C 1
ATOM 710 O O . LYS A 1 87 ? -22.244 -0.427 11.881 1.00 86.19 87 LYS A O 1
ATOM 715 N N . ASP A 1 88 ? -21.066 -2.072 10.925 1.00 84.06 88 ASP A N 1
ATOM 716 C CA . ASP A 1 88 ? -22.065 -3.130 11.157 1.00 84.06 88 ASP A CA 1
ATOM 717 C C . ASP A 1 88 ? -22.207 -3.528 12.646 1.00 84.06 88 ASP A C 1
ATOM 719 O O . ASP A 1 88 ? -23.121 -4.265 13.005 1.00 84.06 88 ASP A O 1
ATOM 723 N N . LYS A 1 89 ? -21.281 -3.095 13.514 1.00 75.88 89 LYS A N 1
ATOM 724 C CA . LYS A 1 89 ? -21.260 -3.406 14.957 1.00 75.88 89 LYS A CA 1
ATOM 725 C C . LYS A 1 89 ? -21.756 -2.264 15.853 1.00 75.88 89 LYS A C 1
ATOM 727 O O . LYS A 1 89 ? -21.861 -2.484 17.058 1.00 75.88 89 LYS A O 1
ATOM 732 N N . ASN A 1 90 ? -21.995 -1.083 15.288 1.00 60.19 90 ASN A N 1
ATOM 733 C CA . ASN A 1 90 ? -22.496 0.110 15.975 1.00 60.19 90 ASN A CA 1
ATOM 734 C C . AS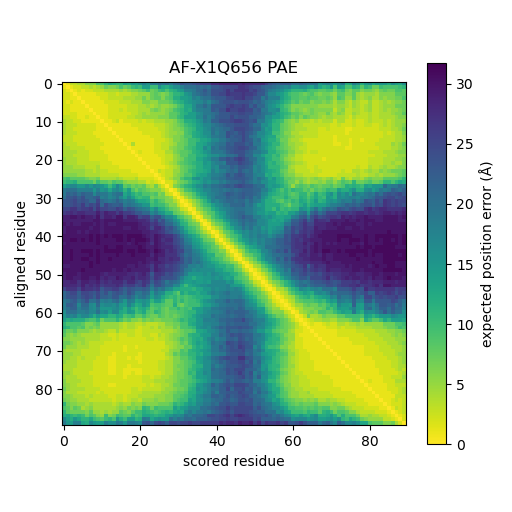N A 1 90 ? -23.924 0.403 15.524 1.00 60.19 90 ASN A C 1
ATOM 736 O O . ASN A 1 90 ? -24.685 0.916 16.368 1.00 60.19 90 ASN A O 1
#

Nearest PDB structures (foldseek):
  7d3e-assembly1_B  TM=8.526E-01  e=6.100E+00  Homo sapiens

Foldseek 3Di:
DVVVVVVCVLLVLQVQLQVLQVCLVVVWDFDWDQCPDDPPVPPDDDPPDPDPDPRDTDGDTDPSSVVSNVSSVVSNVVSVVSVVVVVVVD

Organism: NCBI:txid412755

Radius of gyration: 24.47 Å; Cα contacts (8 Å, |Δi|>4): 77; chains: 1; bounding box: 51×28×72 Å

Sequence (90 aa):
MREIFKIIKEHFILLLGTGLFTYGLFSFKSDYYEGVIFHSLYEKYSPSSTITCPIATYYYYDSTDLILLTVGVILIAIGLIKIRKKKDKN

Solvent-accessible surface area (backbone atoms only — not comparable to full-atom values): 5340 Å² total; per-residue (Å²): 107,74,65,58,54,50,53,47,66,74,44,40,54,32,55,50,9,52,48,35,25,50,48,17,62,73,60,59,53,66,54,77,49,77,58,74,74,66,98,75,66,85,76,81,81,71,98,81,67,88,79,79,74,76,76,54,79,50,80,49,71,56,68,64,32,55,49,31,34,52,54,8,52,52,30,33,52,53,30,52,51,53,52,50,58,53,59,78,73,109

Mean predicted aligned error: 12.94 Å

Secondary structure (DSSP, 8-state):
-HHHHHHHHHHHHHHHHHHHHHHHHHH--EEEEE----TT--SS--TT--------EEEEEPHHHHHHHHHHHHHHHHHHHHHHHHHTT-

pLDDT: mean 74.92, std 19.33, range [43.69, 97.06]